Protein AF-A0A0A2MDR3-F1 (afdb_monomer_lite)

pLDDT: mean 93.0, std 8.85, range [56.12, 98.69]

Structure (mmCIF, N/CA/C/O backbone):
data_AF-A0A0A2MDR3-F1
#
_entry.id   AF-A0A0A2MDR3-F1
#
loop_
_atom_site.group_PDB
_atom_site.id
_atom_site.type_symbol
_atom_site.label_atom_id
_atom_site.label_alt_id
_atom_site.label_comp_id
_atom_site.label_asym_id
_atom_site.label_entity_id
_atom_site.label_seq_id
_atom_site.pdbx_PDB_ins_code
_atom_site.Cartn_x
_atom_site.Cartn_y
_atom_site.Cartn_z
_atom_site.occupancy
_atom_site.B_iso_or_equiv
_atom_site.auth_seq_id
_atom_site.auth_comp_id
_atom_site.auth_asym_id
_atom_site.auth_atom_id
_atom_site.pdbx_PDB_model_num
ATOM 1 N N . MET A 1 1 ? 8.925 -7.763 -22.295 1.00 60.31 1 MET A N 1
ATOM 2 C CA . MET A 1 1 ? 8.726 -7.626 -20.849 1.00 60.31 1 MET A CA 1
ATOM 3 C C . MET A 1 1 ? 8.387 -6.180 -20.633 1.00 60.31 1 MET A C 1
ATOM 5 O O . MET A 1 1 ? 9.190 -5.332 -21.025 1.00 60.31 1 MET A O 1
ATOM 9 N N . ASP A 1 2 ? 7.159 -5.929 -20.201 1.00 87.94 2 ASP A N 1
ATOM 10 C CA . ASP A 1 2 ? 6.738 -4.584 -19.844 1.00 87.94 2 ASP A CA 1
ATOM 11 C C . ASP A 1 2 ? 7.592 -4.056 -18.671 1.00 87.94 2 ASP A C 1
ATOM 13 O O . ASP A 1 2 ? 8.297 -4.825 -18.006 1.00 87.94 2 ASP A O 1
ATOM 17 N N . MET A 1 3 ? 7.627 -2.737 -18.465 1.00 89.31 3 MET A N 1
ATOM 18 C CA . MET A 1 3 ? 8.385 -2.160 -17.351 1.00 89.31 3 MET A CA 1
ATOM 19 C C . MET A 1 3 ? 7.887 -2.685 -16.003 1.00 89.31 3 MET A C 1
ATOM 21 O O . MET A 1 3 ? 8.722 -2.873 -15.117 1.00 89.31 3 MET A O 1
ATOM 25 N N . PHE A 1 4 ? 6.581 -2.952 -15.881 1.00 91.94 4 PHE A N 1
ATOM 26 C CA . PHE A 1 4 ? 5.973 -3.506 -14.677 1.00 91.94 4 PHE A CA 1
ATOM 27 C C . PHE A 1 4 ? 6.409 -4.960 -14.452 1.00 91.94 4 PHE A C 1
ATOM 29 O O . PHE A 1 4 ? 7.028 -5.247 -13.430 1.00 91.94 4 PHE A O 1
ATOM 36 N N . ASP A 1 5 ? 6.262 -5.830 -15.463 1.00 94.06 5 ASP A N 1
ATOM 37 C CA . ASP A 1 5 ? 6.726 -7.232 -15.411 1.00 94.06 5 ASP A CA 1
ATOM 38 C C . ASP A 1 5 ? 8.198 -7.341 -14.978 1.00 94.06 5 ASP A C 1
ATOM 40 O O . ASP A 1 5 ? 8.613 -8.262 -14.277 1.00 94.06 5 ASP A O 1
ATOM 44 N N . LYS A 1 6 ? 9.035 -6.409 -15.452 1.00 95.50 6 LYS A N 1
ATOM 45 C CA . LYS A 1 6 ? 10.461 -6.404 -15.127 1.00 95.50 6 LYS A CA 1
ATOM 46 C C . LYS A 1 6 ? 10.711 -5.994 -13.674 1.00 95.50 6 LYS A C 1
ATOM 48 O O . LYS A 1 6 ? 11.650 -6.495 -13.062 1.00 95.50 6 LYS A O 1
ATOM 53 N N . ALA A 1 7 ? 9.917 -5.067 -13.144 1.00 95.94 7 ALA A N 1
ATOM 54 C CA . ALA A 1 7 ? 9.995 -4.656 -11.747 1.00 95.94 7 ALA A CA 1
ATOM 55 C C . ALA A 1 7 ? 9.620 -5.819 -10.813 1.00 95.94 7 ALA A C 1
ATOM 57 O O . ALA A 1 7 ? 10.323 -6.062 -9.829 1.00 95.94 7 ALA A O 1
ATOM 58 N N . GLU A 1 8 ? 8.573 -6.567 -11.166 1.00 95.69 8 GLU A N 1
ATOM 59 C CA . GLU A 1 8 ? 8.132 -7.771 -10.452 1.00 95.69 8 GLU A CA 1
ATOM 60 C C . GLU A 1 8 ? 9.164 -8.902 -10.537 1.00 95.69 8 GLU A C 1
ATOM 62 O O . GLU A 1 8 ? 9.510 -9.494 -9.522 1.00 95.69 8 GLU A O 1
ATOM 67 N N . ASP A 1 9 ? 9.771 -9.136 -11.705 1.00 97.38 9 ASP A N 1
ATOM 68 C CA . ASP A 1 9 ? 10.835 -10.141 -11.855 1.00 97.38 9 ASP A CA 1
ATOM 69 C C . ASP A 1 9 ? 12.050 -9.863 -10.945 1.00 97.38 9 ASP A C 1
ATOM 71 O O . ASP A 1 9 ? 12.675 -10.797 -10.436 1.00 97.38 9 ASP A O 1
ATOM 75 N N . PHE A 1 10 ? 12.389 -8.591 -10.697 1.00 97.88 10 PHE A N 1
ATOM 76 C CA . PHE A 1 10 ? 13.399 -8.239 -9.693 1.00 97.88 10 PHE A CA 1
ATOM 77 C C . PHE A 1 10 ? 12.913 -8.492 -8.263 1.00 97.88 10 PHE A C 1
ATOM 79 O O . PHE A 1 10 ? 13.690 -8.997 -7.450 1.00 97.88 10 PHE A O 1
ATOM 86 N N . PHE A 1 11 ? 11.649 -8.174 -7.967 1.00 97.69 11 PHE A N 1
ATOM 87 C CA . PHE A 1 11 ? 11.040 -8.414 -6.658 1.00 97.69 11 PHE A CA 1
ATOM 88 C C . PHE A 1 11 ? 11.077 -9.903 -6.296 1.00 97.69 11 PHE A C 1
ATOM 90 O O . PHE A 1 11 ? 11.600 -10.271 -5.246 1.00 97.69 11 PHE A O 1
ATOM 97 N N . ASP A 1 12 ? 10.636 -10.764 -7.212 1.00 97.19 12 ASP A N 1
ATOM 98 C CA . ASP A 1 12 ? 10.594 -12.219 -7.030 1.00 97.19 12 ASP A CA 1
ATOM 99 C C . ASP A 1 12 ? 11.986 -12.837 -6.829 1.00 97.19 12 ASP A C 1
ATOM 101 O O . ASP A 1 12 ? 12.142 -13.871 -6.176 1.00 97.19 12 ASP A O 1
ATOM 105 N N . LYS A 1 13 ? 13.027 -12.196 -7.373 1.00 97.56 13 LYS A N 1
ATOM 106 C CA . LYS A 1 13 ? 14.434 -12.591 -7.190 1.00 97.56 13 LYS A CA 1
ATOM 107 C C . LYS A 1 13 ? 15.062 -12.036 -5.911 1.00 97.56 13 LYS A C 1
ATOM 109 O O . LYS A 1 13 ? 16.211 -12.375 -5.621 1.00 97.56 13 LYS A O 1
ATOM 114 N N . GLY A 1 14 ? 14.346 -11.197 -5.164 1.00 97.12 14 GLY A N 1
ATOM 115 C CA . GLY A 1 14 ? 14.851 -10.500 -3.982 1.00 97.12 14 GLY A CA 1
ATOM 116 C C . GLY A 1 14 ? 15.810 -9.348 -4.297 1.00 97.12 14 GLY A C 1
ATOM 117 O O . GLY A 1 14 ? 16.506 -8.879 -3.400 1.00 97.12 14 GLY A O 1
ATOM 118 N N . ASP A 1 15 ? 15.874 -8.879 -5.548 1.00 97.94 15 ASP A N 1
ATOM 119 C CA . ASP A 1 15 ? 16.623 -7.671 -5.914 1.00 97.94 15 ASP A CA 1
ATOM 120 C C . ASP A 1 15 ? 15.743 -6.435 -5.688 1.00 97.94 15 ASP A C 1
ATOM 122 O O . ASP A 1 15 ? 15.255 -5.776 -6.613 1.00 97.94 15 ASP A O 1
ATOM 126 N N . PHE A 1 16 ? 15.494 -6.153 -4.410 1.00 97.94 16 PHE A N 1
ATOM 127 C CA . PHE A 1 16 ? 14.574 -5.108 -3.974 1.00 97.94 16 PHE A CA 1
ATOM 128 C C . PHE A 1 16 ? 14.999 -3.715 -4.441 1.00 97.94 16 PHE A C 1
ATOM 130 O O . PHE A 1 16 ? 14.151 -2.924 -4.848 1.00 97.94 16 PHE A O 1
ATOM 137 N N . LEU A 1 17 ? 16.303 -3.422 -4.478 1.00 97.88 17 LEU A N 1
ATOM 138 C CA . LEU A 1 17 ? 16.802 -2.140 -4.974 1.00 97.88 17 LEU A CA 1
ATOM 139 C C . LEU A 1 17 ? 16.538 -1.973 -6.478 1.00 97.88 17 LEU A C 1
ATOM 141 O O . LEU A 1 17 ? 16.118 -0.896 -6.913 1.00 97.88 17 LEU A O 1
ATOM 145 N N . ALA A 1 18 ? 16.775 -3.008 -7.294 1.00 97.88 18 ALA A N 1
ATOM 146 C CA . ALA A 1 18 ? 16.464 -2.938 -8.720 1.00 97.88 18 ALA A CA 1
ATOM 147 C C . ALA A 1 18 ? 14.953 -2.831 -8.960 1.00 97.88 18 ALA A C 1
ATOM 149 O O . ALA A 1 18 ? 14.526 -1.999 -9.764 1.00 97.88 18 ALA A O 1
ATOM 150 N N . SER A 1 19 ? 14.158 -3.614 -8.226 1.00 98.31 19 SER A N 1
ATOM 151 C CA . SER A 1 19 ? 12.696 -3.565 -8.275 1.00 98.31 19 SER A CA 1
ATOM 152 C C . SER A 1 19 ? 12.169 -2.167 -7.933 1.00 98.31 19 SER A C 1
ATOM 154 O O . SER A 1 19 ? 11.440 -1.563 -8.723 1.00 98.31 19 SER A O 1
ATOM 156 N N . PHE A 1 20 ? 12.643 -1.579 -6.831 1.00 98.12 20 PHE A N 1
ATOM 157 C CA . PHE A 1 20 ? 12.248 -0.245 -6.383 1.00 98.12 20 PHE A CA 1
ATOM 158 C C . PHE A 1 20 ? 12.567 0.831 -7.422 1.00 98.12 20 PHE A C 1
ATOM 160 O O . PHE A 1 20 ? 11.723 1.666 -7.740 1.00 98.12 20 PHE A O 1
ATOM 167 N N . ASN A 1 21 ? 13.773 0.807 -7.997 1.00 97.81 21 ASN A N 1
ATOM 168 C CA . ASN A 1 21 ? 14.170 1.767 -9.030 1.00 97.81 21 ASN A CA 1
ATOM 169 C C . ASN A 1 21 ? 13.330 1.629 -10.309 1.00 97.81 21 ASN A C 1
ATOM 171 O O . ASN A 1 21 ? 13.051 2.624 -10.986 1.00 97.81 21 ASN A O 1
ATOM 175 N N . HIS A 1 22 ? 12.911 0.407 -10.635 1.00 97.88 22 HIS A N 1
ATOM 176 C CA . HIS A 1 22 ? 12.017 0.151 -11.753 1.00 97.88 22 HIS A CA 1
ATOM 177 C C . HIS A 1 22 ? 10.606 0.697 -11.495 1.00 97.88 22 HIS A C 1
ATOM 179 O O . HIS A 1 22 ? 10.119 1.464 -12.327 1.00 97.88 22 HIS A O 1
ATOM 185 N N . PHE A 1 23 ? 9.996 0.417 -10.339 1.00 98.31 23 PHE A N 1
ATOM 186 C CA . PHE A 1 23 ? 8.703 1.011 -9.973 1.00 98.31 23 PHE A CA 1
ATOM 187 C C . PHE A 1 23 ? 8.772 2.536 -9.878 1.00 98.31 23 PHE A C 1
ATOM 189 O O . PHE A 1 23 ? 7.916 3.227 -10.424 1.00 98.31 23 PHE A O 1
ATOM 196 N N . LYS A 1 24 ? 9.848 3.094 -9.314 1.00 97.81 24 LYS A N 1
ATOM 197 C CA . LYS A 1 24 ? 10.076 4.543 -9.308 1.00 97.81 24 LYS A CA 1
ATOM 198 C C . LYS A 1 24 ? 10.065 5.126 -10.724 1.00 97.81 24 LYS A C 1
ATOM 200 O O . LYS A 1 24 ? 9.398 6.128 -10.970 1.00 97.81 24 LYS A O 1
ATOM 205 N N . SER A 1 25 ? 10.728 4.462 -11.671 1.00 97.62 25 SER A N 1
ATOM 206 C CA . SER A 1 25 ? 10.737 4.890 -13.076 1.00 97.62 25 SER A CA 1
ATOM 207 C C . SER A 1 25 ? 9.343 4.863 -13.719 1.00 97.62 25 SER A C 1
ATOM 209 O O . SER A 1 25 ? 9.079 5.664 -14.612 1.00 97.62 25 SER A O 1
ATOM 211 N N . ILE A 1 26 ? 8.452 3.964 -13.283 1.00 97.38 26 ILE A N 1
ATOM 212 C CA . ILE A 1 26 ? 7.042 3.940 -13.709 1.00 97.38 26 ILE A CA 1
ATOM 213 C C . ILE A 1 26 ? 6.318 5.173 -13.152 1.00 97.38 26 ILE A C 1
ATOM 215 O O . ILE A 1 26 ? 5.688 5.910 -13.910 1.00 97.38 26 ILE A O 1
ATOM 219 N N . THR A 1 27 ? 6.491 5.466 -11.857 1.00 97.94 27 THR A N 1
ATOM 220 C CA . THR A 1 27 ? 5.830 6.607 -11.195 1.00 97.94 27 THR A CA 1
ATOM 221 C C . THR A 1 27 ? 6.213 7.970 -11.784 1.00 97.94 27 THR A C 1
ATOM 223 O O . THR A 1 27 ? 5.387 8.880 -11.822 1.00 97.9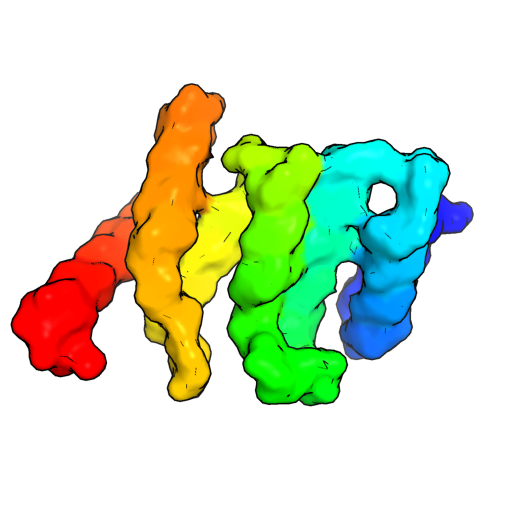4 27 THR A O 1
ATOM 226 N N . GLU A 1 28 ? 7.440 8.108 -12.293 1.00 97.19 28 GLU A N 1
ATOM 227 C CA . GLU A 1 28 ? 7.978 9.354 -12.862 1.00 97.19 28 GLU A CA 1
ATOM 228 C C . GLU A 1 28 ? 7.710 9.513 -14.371 1.00 97.19 28 GLU A C 1
ATOM 230 O O . GLU A 1 28 ? 8.048 10.542 -14.955 1.00 97.19 28 GLU A O 1
ATOM 235 N N . ASN A 1 29 ? 7.123 8.509 -15.029 1.00 95.31 29 ASN A N 1
ATOM 236 C CA . ASN A 1 29 ? 6.957 8.491 -16.479 1.00 95.31 29 ASN A CA 1
ATOM 237 C C . ASN A 1 29 ? 5.515 8.826 -16.893 1.00 95.31 29 ASN A C 1
ATOM 239 O O . ASN A 1 29 ? 4.562 8.132 -16.549 1.00 95.31 29 ASN A O 1
ATOM 243 N N . ASP A 1 30 ? 5.354 9.879 -17.695 1.00 95.56 30 ASP A N 1
ATOM 244 C CA . ASP A 1 30 ? 4.054 10.390 -18.160 1.00 95.56 30 ASP A CA 1
ATOM 245 C C . ASP A 1 30 ? 3.281 9.437 -19.084 1.00 95.56 30 ASP A C 1
ATOM 247 O O . ASP A 1 30 ? 2.121 9.694 -19.397 1.00 95.56 30 ASP A O 1
ATOM 251 N N . LYS A 1 31 ? 3.906 8.346 -19.541 1.00 95.75 31 LYS A N 1
ATOM 252 C CA . LYS A 1 31 ? 3.238 7.329 -20.362 1.00 95.75 31 LYS A CA 1
ATOM 253 C C . LYS A 1 31 ? 2.316 6.410 -19.567 1.00 95.75 31 LYS A C 1
ATOM 255 O O . LYS A 1 31 ? 1.445 5.816 -20.191 1.00 95.75 31 LYS A O 1
ATOM 260 N N . PHE A 1 32 ? 2.535 6.285 -18.261 1.00 95.69 32 PHE A N 1
ATOM 261 C CA . PHE A 1 32 ? 1.700 5.465 -17.389 1.00 95.69 32 PHE A CA 1
ATOM 262 C C . PHE A 1 32 ? 0.572 6.303 -16.802 1.00 95.69 32 PHE A C 1
ATOM 264 O O . PHE A 1 32 ? 0.775 7.474 -16.438 1.00 95.69 32 PHE A O 1
ATOM 271 N N . ASP A 1 33 ? -0.606 5.700 -16.723 1.00 96.75 33 ASP A N 1
ATOM 272 C CA . ASP A 1 33 ? -1.773 6.337 -16.132 1.00 96.75 33 ASP A CA 1
ATOM 273 C C . ASP A 1 33 ? -1.716 6.338 -14.594 1.00 96.75 33 ASP A C 1
ATOM 275 O O . ASP A 1 33 ? -0.764 5.864 -13.970 1.00 96.75 33 ASP A O 1
ATOM 279 N N . ASN A 1 34 ? -2.711 6.960 -13.961 1.00 97.94 34 ASN A N 1
ATOM 280 C CA . ASN A 1 34 ? -2.739 7.072 -12.505 1.00 97.94 34 ASN A CA 1
ATOM 281 C C . ASN A 1 34 ? -2.911 5.720 -11.804 1.00 97.94 34 ASN A C 1
ATOM 283 O O . ASN A 1 34 ? -2.389 5.580 -10.703 1.00 97.94 34 ASN A O 1
ATOM 287 N N . LEU A 1 35 ? -3.602 4.751 -12.415 1.00 97.31 35 LEU A N 1
ATOM 288 C CA . LEU A 1 35 ? -3.829 3.435 -11.814 1.00 97.31 35 LEU A CA 1
ATOM 289 C C . LEU A 1 35 ? -2.524 2.635 -11.817 1.00 97.31 35 LEU A C 1
ATOM 291 O O . LEU A 1 35 ? -2.082 2.170 -10.771 1.00 97.31 35 LEU A O 1
ATOM 295 N N . GLU A 1 36 ? -1.829 2.595 -12.955 1.00 97.12 36 GLU A N 1
ATOM 296 C CA . GLU A 1 36 ? -0.518 1.940 -13.075 1.00 97.12 36 GLU A CA 1
ATOM 297 C C . GLU A 1 36 ? 0.516 2.564 -12.126 1.00 97.12 36 GLU A C 1
ATOM 299 O O . GLU A 1 36 ? 1.327 1.876 -11.500 1.00 97.12 36 GLU A O 1
ATOM 304 N N . LYS A 1 37 ? 0.487 3.894 -11.983 1.00 98.38 37 LYS A N 1
ATOM 305 C CA . LYS A 1 37 ? 1.352 4.609 -11.038 1.00 98.38 37 LYS A CA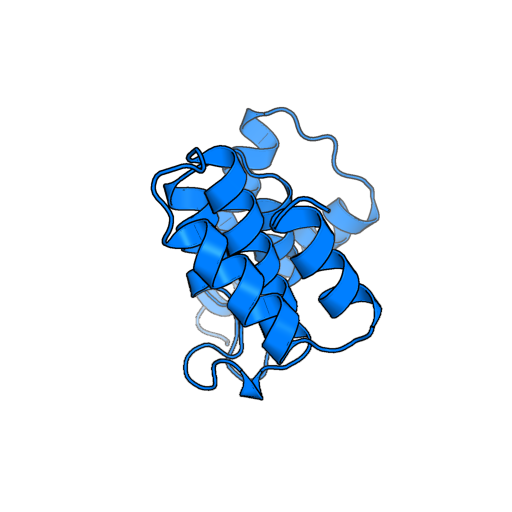 1
ATOM 306 C C . LYS A 1 37 ? 0.967 4.351 -9.585 1.00 98.38 37 LYS A C 1
ATOM 308 O O . LYS A 1 37 ? 1.864 4.283 -8.743 1.00 98.38 37 LYS A O 1
ATOM 313 N N . ALA A 1 38 ? -0.322 4.218 -9.279 1.00 98.50 38 ALA A N 1
ATOM 314 C CA . ALA A 1 38 ? -0.784 3.869 -7.943 1.00 98.50 38 ALA A CA 1
ATOM 315 C C . ALA A 1 38 ? -0.298 2.470 -7.549 1.00 98.50 38 ALA A C 1
ATOM 317 O O . ALA A 1 38 ? 0.282 2.314 -6.474 1.00 98.50 38 ALA A O 1
ATOM 318 N N . ASP A 1 39 ? -0.409 1.494 -8.451 1.00 98.25 39 ASP A N 1
ATOM 319 C CA . ASP A 1 39 ? 0.105 0.141 -8.233 1.00 98.25 39 ASP A CA 1
ATOM 320 C C . ASP A 1 39 ? 1.628 0.129 -8.062 1.00 98.25 39 ASP A C 1
ATOM 322 O O . ASP A 1 39 ? 2.151 -0.514 -7.149 1.00 98.25 39 ASP A O 1
ATOM 326 N N . ALA A 1 40 ? 2.355 0.912 -8.865 1.00 98.31 40 ALA A N 1
ATOM 327 C CA . ALA A 1 40 ? 3.797 1.061 -8.700 1.00 98.31 40 ALA A CA 1
ATOM 328 C C . ALA A 1 40 ? 4.165 1.667 -7.334 1.00 98.31 40 ALA A C 1
ATOM 330 O O . ALA A 1 40 ? 5.076 1.173 -6.669 1.00 98.31 40 ALA A O 1
ATOM 331 N N . PHE A 1 41 ? 3.448 2.697 -6.869 1.00 98.69 41 PHE A N 1
ATOM 332 C CA . PHE A 1 41 ? 3.654 3.243 -5.527 1.00 98.69 41 PHE A CA 1
ATOM 333 C C . PHE A 1 41 ? 3.305 2.236 -4.428 1.00 98.69 41 PHE A C 1
ATOM 335 O O . PHE A 1 41 ? 4.051 2.129 -3.455 1.00 98.69 41 PHE A O 1
ATOM 342 N N . ASN A 1 42 ? 2.229 1.463 -4.579 1.00 98.56 42 ASN A N 1
ATOM 343 C CA . ASN A 1 42 ? 1.899 0.391 -3.646 1.00 98.56 42 ASN A CA 1
ATOM 344 C C . ASN A 1 42 ? 3.062 -0.612 -3.536 1.00 98.56 42 ASN A C 1
ATOM 346 O O . ASN A 1 42 ? 3.541 -0.885 -2.436 1.00 98.56 42 ASN A O 1
ATOM 350 N N . MET A 1 43 ? 3.597 -1.072 -4.670 1.00 98.38 43 MET A N 1
ATOM 351 C CA . MET A 1 43 ? 4.736 -1.993 -4.690 1.00 98.38 43 MET A CA 1
ATOM 352 C C . MET A 1 43 ? 6.010 -1.386 -4.100 1.00 98.38 43 MET A C 1
ATOM 354 O O . MET A 1 43 ? 6.731 -2.072 -3.378 1.00 98.38 43 MET A O 1
ATOM 358 N N . MET A 1 44 ? 6.277 -0.096 -4.322 1.00 98.25 44 MET A N 1
ATOM 359 C CA . MET A 1 44 ? 7.379 0.598 -3.645 1.00 98.25 44 MET A CA 1
ATOM 360 C C . MET A 1 44 ? 7.221 0.551 -2.122 1.00 98.25 44 MET A C 1
ATOM 362 O O . MET A 1 44 ? 8.194 0.265 -1.431 1.00 98.25 44 MET A O 1
ATOM 366 N N . GLY A 1 45 ? 6.012 0.776 -1.598 1.00 96.12 45 GLY A N 1
ATOM 367 C CA . GLY A 1 45 ? 5.728 0.656 -0.166 1.00 96.12 45 GLY A CA 1
ATOM 368 C C . GLY A 1 45 ? 5.970 -0.757 0.366 1.00 96.12 45 GLY A C 1
ATOM 369 O O . GLY A 1 45 ? 6.616 -0.917 1.399 1.00 96.12 45 GLY A O 1
ATOM 370 N N . VAL A 1 46 ? 5.538 -1.782 -0.374 1.00 96.12 46 VAL A N 1
ATOM 371 C CA . VAL A 1 46 ? 5.807 -3.191 -0.038 1.00 96.12 46 VAL A CA 1
ATOM 372 C C . VAL A 1 46 ? 7.308 -3.478 -0.012 1.00 96.12 46 VAL A C 1
ATOM 374 O O . VAL A 1 46 ? 7.797 -4.082 0.936 1.00 96.12 46 VAL A O 1
ATOM 377 N N . ILE A 1 47 ? 8.065 -3.013 -1.007 1.00 97.31 47 ILE A N 1
ATOM 378 C CA . ILE A 1 47 ? 9.518 -3.218 -1.069 1.00 97.31 47 ILE A CA 1
ATOM 379 C C . ILE A 1 47 ? 10.220 -2.655 0.165 1.00 97.31 47 ILE A C 1
ATOM 381 O O . ILE A 1 47 ? 11.084 -3.324 0.725 1.00 97.31 47 ILE A O 1
ATOM 385 N N . ILE A 1 48 ? 9.827 -1.465 0.617 1.00 94.62 48 ILE A N 1
ATOM 386 C CA . ILE A 1 48 ? 10.380 -0.867 1.833 1.00 94.62 48 ILE A CA 1
ATOM 387 C C . ILE A 1 48 ? 10.140 -1.744 3.069 1.00 94.62 48 ILE A C 1
ATOM 389 O O . ILE A 1 48 ? 11.021 -1.840 3.918 1.00 94.62 48 ILE A O 1
ATOM 393 N N . LEU A 1 49 ? 8.992 -2.422 3.167 1.00 91.88 49 LEU A N 1
ATOM 394 C CA . LEU A 1 49 ? 8.730 -3.353 4.272 1.00 91.88 49 LEU A CA 1
ATOM 395 C C . LEU A 1 49 ? 9.691 -4.556 4.260 1.00 91.88 49 LEU A C 1
ATOM 397 O O . LEU A 1 49 ? 10.036 -5.067 5.325 1.00 91.88 49 LEU A O 1
ATOM 401 N N . PHE A 1 50 ? 10.127 -5.004 3.077 1.00 93.38 50 PHE A N 1
ATOM 402 C CA . PHE A 1 50 ? 11.095 -6.096 2.927 1.00 93.38 50 PHE A CA 1
ATOM 403 C C . PHE A 1 50 ? 12.548 -5.641 3.105 1.00 93.38 50 PHE A C 1
ATOM 405 O O . PHE A 1 50 ? 13.343 -6.368 3.702 1.00 93.38 50 PHE A O 1
ATOM 412 N N . ASP A 1 51 ? 12.895 -4.453 2.608 1.00 94.38 51 ASP A N 1
ATOM 413 C CA . ASP A 1 51 ? 14.232 -3.869 2.716 1.00 94.38 51 ASP A CA 1
ATOM 414 C C . ASP A 1 51 ? 14.170 -2.370 3.075 1.00 94.38 51 ASP A C 1
ATOM 416 O O . ASP A 1 51 ? 14.245 -1.496 2.200 1.00 94.38 51 ASP A O 1
ATOM 420 N N . PRO A 1 52 ? 14.086 -2.047 4.382 1.00 91.06 52 PRO A N 1
ATOM 421 C CA . PRO A 1 52 ? 14.023 -0.665 4.855 1.00 91.06 52 PRO A CA 1
ATOM 422 C C . PRO A 1 52 ? 15.267 0.171 4.527 1.00 91.06 52 PRO A C 1
ATOM 424 O O . PRO A 1 52 ? 15.216 1.397 4.592 1.00 91.06 52 PRO A O 1
ATOM 427 N N . MET A 1 53 ? 16.395 -0.454 4.156 1.00 93.06 53 MET A N 1
ATOM 428 C CA . MET A 1 53 ? 17.625 0.273 3.813 1.00 93.06 53 MET A CA 1
ATOM 429 C C . MET A 1 53 ? 17.504 1.045 2.493 1.00 93.06 53 MET A C 1
ATOM 431 O O . MET A 1 53 ? 18.327 1.922 2.221 1.00 93.06 53 MET A O 1
ATOM 435 N N . ILE A 1 54 ? 16.487 0.743 1.679 1.00 94.75 54 ILE A N 1
ATOM 436 C CA . ILE A 1 54 ? 16.200 1.449 0.426 1.00 94.75 54 ILE A CA 1
ATOM 437 C C . ILE A 1 54 ? 15.694 2.878 0.685 1.00 94.75 54 ILE A C 1
ATOM 439 O O . ILE A 1 54 ? 16.070 3.795 -0.048 1.00 94.75 54 ILE A O 1
ATOM 443 N N . ASP A 1 55 ? 14.886 3.087 1.729 1.00 89.06 55 ASP A N 1
ATOM 444 C CA . ASP A 1 55 ? 14.417 4.406 2.172 1.00 89.06 55 ASP A CA 1
ATOM 445 C C . ASP A 1 55 ? 14.418 4.468 3.706 1.00 89.06 55 ASP A C 1
ATOM 447 O O . ASP A 1 55 ? 13.403 4.263 4.366 1.00 89.06 55 ASP A O 1
ATOM 451 N N . ILE A 1 56 ? 15.588 4.773 4.272 1.00 84.12 56 ILE A N 1
ATOM 452 C CA . ILE A 1 56 ? 15.794 4.849 5.727 1.00 84.12 56 ILE A CA 1
ATOM 453 C C . ILE A 1 56 ? 14.960 5.944 6.412 1.00 84.12 56 ILE A C 1
ATOM 455 O O . ILE A 1 56 ? 14.829 5.942 7.633 1.00 84.12 56 ILE A O 1
ATOM 459 N N . GLU A 1 57 ? 14.445 6.920 5.656 1.00 83.06 57 GLU A N 1
ATOM 460 C CA . GLU A 1 57 ? 13.623 8.002 6.208 1.00 83.06 57 GLU A CA 1
ATOM 461 C C . GLU A 1 57 ? 12.161 7.576 6.374 1.00 83.06 57 GLU A C 1
ATOM 463 O O . GLU A 1 57 ? 11.447 8.131 7.210 1.00 83.06 57 GLU A O 1
ATOM 468 N N . ASP A 1 58 ? 11.719 6.584 5.602 1.00 80.12 58 ASP A N 1
ATOM 469 C CA . ASP A 1 58 ? 10.406 5.969 5.724 1.00 80.12 58 ASP A CA 1
ATOM 470 C C . ASP A 1 58 ? 10.526 4.450 5.666 1.00 80.12 58 ASP A C 1
ATOM 472 O O . ASP A 1 58 ? 10.074 3.826 4.719 1.00 80.12 58 ASP A O 1
ATOM 476 N N . GLU A 1 59 ? 11.057 3.846 6.728 1.00 82.94 59 GLU A N 1
ATOM 477 C CA . GLU A 1 59 ? 11.177 2.386 6.893 1.00 82.94 59 GLU A CA 1
ATOM 478 C C . GLU A 1 59 ? 9.823 1.647 6.924 1.00 82.94 59 GLU A C 1
ATOM 480 O O . GLU A 1 59 ? 9.757 0.430 7.088 1.00 82.94 59 GLU A O 1
ATOM 485 N N . THR A 1 60 ? 8.719 2.386 6.847 1.00 86.31 60 THR A N 1
ATOM 486 C CA . THR A 1 60 ? 7.363 1.863 6.962 1.00 86.31 60 THR A CA 1
ATOM 487 C C . THR A 1 60 ? 6.701 1.718 5.588 1.00 86.31 60 THR A C 1
ATOM 489 O O . THR A 1 60 ? 5.769 0.936 5.421 1.00 86.31 60 THR A O 1
ATOM 492 N N . GLY A 1 61 ? 7.168 2.455 4.581 1.00 91.31 61 GLY A N 1
ATOM 493 C CA . GLY A 1 61 ? 6.543 2.505 3.259 1.00 91.31 61 GLY A CA 1
ATOM 494 C C . GLY A 1 61 ? 5.241 3.318 3.226 1.00 91.31 61 GLY A C 1
ATO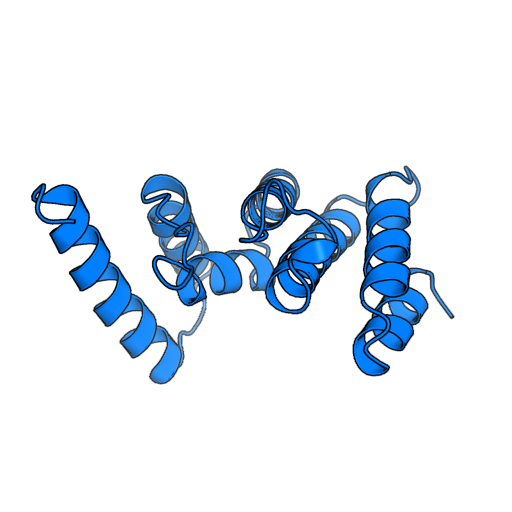M 495 O O . GLY A 1 61 ? 4.591 3.409 2.182 1.00 91.31 61 GLY A O 1
ATOM 496 N N . LEU A 1 62 ? 4.855 3.947 4.344 1.00 92.44 62 LEU A N 1
ATOM 497 C CA . LEU A 1 62 ? 3.597 4.681 4.500 1.00 92.44 62 LEU A CA 1
ATOM 498 C C . LEU A 1 62 ? 3.458 5.838 3.512 1.00 92.44 62 LEU A C 1
ATOM 500 O O . LEU A 1 62 ? 2.366 6.108 3.012 1.00 92.44 62 LEU A O 1
ATOM 504 N N . LYS A 1 63 ? 4.561 6.530 3.218 1.00 94.00 63 LYS A N 1
ATOM 505 C CA . LYS A 1 63 ? 4.629 7.596 2.212 1.00 94.00 63 LYS A CA 1
ATOM 506 C C . LYS A 1 63 ? 4.225 7.082 0.839 1.00 94.00 63 LYS A C 1
ATOM 508 O O . LYS A 1 63 ? 3.558 7.802 0.102 1.00 94.00 63 LYS A O 1
ATOM 513 N N . TYR A 1 64 ? 4.631 5.866 0.487 1.00 97.00 64 TYR A N 1
ATOM 514 C CA . TYR A 1 64 ? 4.334 5.280 -0.815 1.00 97.00 64 TYR A CA 1
ATOM 515 C C . TYR A 1 64 ? 2.884 4.805 -0.889 1.00 97.00 64 TYR A C 1
ATOM 517 O O . TYR A 1 64 ? 2.201 5.145 -1.850 1.00 97.00 64 TYR A O 1
ATOM 525 N N . PHE A 1 65 ? 2.359 4.167 0.163 1.00 97.19 65 PHE A N 1
ATOM 526 C CA . PHE A 1 65 ? 0.932 3.830 0.217 1.00 97.19 65 PHE A CA 1
ATOM 527 C C . PHE A 1 65 ? 0.038 5.071 0.123 1.00 97.19 65 PHE A C 1
ATOM 529 O O . PHE A 1 65 ? -0.944 5.058 -0.610 1.00 97.19 65 PHE A O 1
ATOM 536 N N . ARG A 1 66 ? 0.394 6.186 0.777 1.00 97.12 66 ARG A N 1
ATOM 537 C CA . ARG A 1 66 ? -0.347 7.449 0.597 1.00 97.12 66 ARG A CA 1
ATOM 538 C C . ARG A 1 66 ? -0.334 7.942 -0.834 1.00 97.12 66 ARG A C 1
ATOM 540 O O . ARG A 1 66 ? -1.384 8.306 -1.336 1.00 97.12 66 ARG A O 1
ATOM 547 N N . LYS A 1 67 ? 0.828 7.944 -1.487 1.00 98.12 67 LYS A N 1
ATOM 548 C CA . LYS A 1 67 ? 0.928 8.367 -2.887 1.00 98.12 67 LYS A CA 1
ATOM 549 C C . LYS A 1 67 ? 0.099 7.485 -3.815 1.00 98.12 67 LYS A C 1
ATOM 551 O O . LYS A 1 67 ? -0.491 8.007 -4.752 1.00 98.12 67 LYS A O 1
ATOM 556 N N . ALA A 1 68 ? 0.027 6.181 -3.545 1.00 98.62 68 ALA A N 1
ATOM 557 C CA . ALA A 1 68 ? -0.882 5.294 -4.262 1.00 98.62 68 ALA A CA 1
ATOM 558 C C . ALA A 1 68 ? -2.339 5.752 -4.087 1.00 98.62 68 ALA A C 1
ATOM 560 O O . ALA A 1 68 ? -3.025 5.991 -5.073 1.00 98.62 68 ALA A O 1
ATOM 561 N N . LEU A 1 69 ? -2.758 5.994 -2.842 1.00 98.50 69 LEU A N 1
ATOM 562 C CA . LEU A 1 69 ? -4.120 6.422 -2.495 1.00 98.50 69 LEU A CA 1
ATOM 563 C C . LEU A 1 69 ? -4.471 7.858 -2.927 1.00 98.50 69 LEU A C 1
ATOM 565 O O . LEU A 1 69 ? -5.645 8.198 -3.036 1.00 98.50 69 LEU A O 1
ATOM 569 N N . GLU A 1 70 ? -3.477 8.714 -3.170 1.00 98.38 70 GLU A N 1
ATOM 570 C CA . GLU A 1 70 ? -3.657 10.045 -3.768 1.00 98.38 70 GLU A CA 1
ATOM 571 C C . GLU A 1 70 ? -3.976 9.967 -5.269 1.00 98.38 70 GLU A C 1
ATOM 573 O O . GLU A 1 70 ? -4.642 10.858 -5.800 1.00 98.38 70 GLU A O 1
ATOM 578 N N . LEU A 1 71 ? -3.485 8.929 -5.955 1.00 98.25 71 LEU A N 1
ATOM 579 C CA . LEU A 1 71 ? -3.721 8.697 -7.381 1.00 98.25 71 LEU A CA 1
ATOM 580 C C . LEU A 1 71 ? -4.957 7.832 -7.640 1.00 98.25 71 LEU A C 1
ATOM 582 O O . LEU A 1 71 ? -5.678 8.086 -8.606 1.00 98.25 71 LEU A O 1
ATOM 586 N N . ASP A 1 72 ? -5.178 6.839 -6.783 1.00 98.50 72 ASP A N 1
ATOM 587 C CA . ASP A 1 72 ? -6.296 5.903 -6.815 1.00 98.50 72 ASP A CA 1
ATOM 588 C C . ASP A 1 72 ? -6.748 5.595 -5.382 1.00 98.50 72 ASP A C 1
ATOM 590 O O . ASP A 1 72 ? -6.146 4.790 -4.668 1.00 98.50 72 ASP A O 1
ATOM 594 N N . ASP A 1 73 ? -7.826 6.250 -4.954 1.00 98.19 73 ASP A N 1
ATOM 595 C CA . ASP A 1 73 ? -8.359 6.132 -3.598 1.00 98.19 73 ASP A CA 1
ATOM 596 C C . ASP A 1 73 ? -9.066 4.791 -3.331 1.00 98.19 73 ASP A C 1
ATOM 598 O O . ASP A 1 73 ? -9.453 4.521 -2.187 1.00 98.19 73 ASP A O 1
ATOM 602 N N . GLU A 1 74 ? -9.205 3.954 -4.365 1.00 97.88 74 GLU A N 1
ATOM 603 C CA . GLU A 1 74 ? -9.782 2.611 -4.331 1.00 97.88 74 GLU A CA 1
ATOM 604 C C . GLU A 1 74 ? -8.719 1.513 -4.556 1.00 97.88 74 GLU A C 1
ATOM 606 O O . GLU A 1 74 ? -9.073 0.336 -4.657 1.00 97.88 74 GLU A O 1
ATOM 611 N N . ASN A 1 75 ? -7.419 1.858 -4.541 1.00 98.50 75 ASN A N 1
ATOM 612 C CA . ASN A 1 75 ? -6.322 0.894 -4.665 1.00 98.50 75 ASN A CA 1
ATOM 613 C C . ASN A 1 75 ? -6.309 -0.100 -3.488 1.00 98.50 75 ASN A C 1
ATOM 615 O O . ASN A 1 75 ? -5.746 0.158 -2.419 1.00 98.50 75 ASN A O 1
ATOM 619 N N . VAL A 1 76 ? -6.936 -1.261 -3.686 1.00 98.25 76 VAL A N 1
ATOM 620 C CA . VAL A 1 76 ? -7.160 -2.276 -2.643 1.00 98.25 76 VAL A CA 1
ATOM 621 C C . VAL A 1 76 ? -5.855 -2.742 -2.002 1.00 98.25 76 VAL A C 1
ATOM 623 O O . VAL A 1 76 ? -5.803 -2.894 -0.782 1.00 98.25 76 VAL A O 1
ATOM 626 N N . GLY A 1 77 ? -4.793 -2.916 -2.795 1.00 98.06 77 GLY A N 1
ATOM 627 C CA . GLY A 1 77 ? -3.483 -3.323 -2.287 1.00 98.06 77 GLY A CA 1
ATOM 628 C C . GLY A 1 77 ? -2.929 -2.318 -1.279 1.00 98.06 77 GLY A C 1
ATOM 629 O O . GLY A 1 77 ? -2.573 -2.695 -0.162 1.00 98.06 77 GLY A O 1
ATOM 630 N N . ALA A 1 78 ? -2.934 -1.028 -1.626 1.00 98.12 78 ALA A N 1
ATOM 631 C CA . ALA A 1 78 ? -2.474 0.025 -0.726 1.00 98.12 78 ALA A CA 1
ATOM 632 C C . ALA A 1 78 ? -3.361 0.151 0.524 1.00 98.12 78 ALA A C 1
ATOM 634 O O . ALA A 1 78 ? -2.844 0.311 1.632 1.00 98.12 78 ALA A O 1
ATOM 635 N N . LEU A 1 79 ? -4.686 0.037 0.372 1.00 98.44 79 LEU A N 1
ATOM 636 C CA . LEU A 1 79 ? -5.637 0.079 1.489 1.00 98.44 79 LEU A CA 1
ATOM 637 C C . LEU A 1 79 ? -5.380 -1.052 2.500 1.00 98.44 79 LEU A C 1
ATOM 639 O O . LEU A 1 79 ? -5.313 -0.798 3.705 1.00 98.44 79 LEU A O 1
ATOM 643 N N . LEU A 1 80 ? -5.201 -2.289 2.027 1.00 97.31 80 LEU A N 1
ATOM 644 C CA . LEU A 1 80 ? -4.902 -3.438 2.887 1.00 97.31 80 LEU A CA 1
ATOM 645 C C . LEU A 1 80 ? -3.526 -3.307 3.540 1.00 97.31 80 LEU A C 1
ATOM 647 O O . LEU A 1 80 ? -3.414 -3.484 4.752 1.00 97.31 80 LEU A O 1
ATOM 651 N N . ASN A 1 81 ? -2.505 -2.891 2.787 1.00 95.88 81 ASN A N 1
ATOM 652 C CA . ASN A 1 81 ? -1.160 -2.686 3.324 1.00 95.88 81 ASN A CA 1
ATOM 653 C C . ASN A 1 81 ? -1.129 -1.654 4.463 1.00 95.88 81 ASN A C 1
ATOM 655 O O . ASN A 1 81 ? -0.433 -1.863 5.461 1.00 95.88 81 ASN A O 1
ATOM 659 N N . VAL A 1 82 ? -1.909 -0.570 4.363 1.00 95.69 82 VAL A N 1
ATOM 660 C CA . VAL A 1 82 ? -2.077 0.404 5.458 1.00 95.69 82 VAL A CA 1
ATOM 661 C C . VAL A 1 82 ? -2.669 -0.259 6.707 1.00 95.69 82 VAL A C 1
ATOM 663 O O . VAL A 1 82 ? -2.193 -0.016 7.817 1.00 95.69 82 VAL A O 1
ATOM 666 N N . ILE A 1 83 ? -3.695 -1.098 6.545 1.00 95.38 83 ILE A N 1
ATOM 667 C CA . ILE A 1 83 ? -4.380 -1.774 7.656 1.00 95.38 83 ILE A CA 1
ATOM 668 C C . ILE A 1 83 ? -3.463 -2.799 8.327 1.00 95.38 83 ILE A C 1
ATOM 670 O O . ILE A 1 83 ? -3.321 -2.793 9.552 1.00 95.38 83 ILE A O 1
ATOM 674 N N . GLU A 1 84 ? -2.834 -3.673 7.544 1.00 92.88 84 GLU A N 1
ATOM 675 C CA . GLU A 1 84 ? -1.988 -4.754 8.054 1.00 92.88 84 GLU A CA 1
ATOM 676 C C . GLU A 1 84 ? -0.809 -4.206 8.858 1.00 92.88 84 GLU A C 1
ATOM 678 O O . GLU A 1 84 ? -0.538 -4.654 9.981 1.00 92.88 84 GLU A O 1
ATOM 683 N N . ASN A 1 85 ? -0.159 -3.171 8.325 1.00 90.81 85 ASN A N 1
ATOM 684 C CA . ASN A 1 85 ? 1.066 -2.636 8.899 1.00 90.81 85 ASN A CA 1
ATOM 685 C C . ASN A 1 85 ? 0.838 -1.637 10.036 1.00 90.81 85 ASN A C 1
ATOM 687 O O . ASN A 1 85 ? 1.789 -1.343 10.767 1.00 90.81 85 ASN A O 1
ATOM 691 N N . PHE A 1 86 ? -0.401 -1.178 10.258 1.00 91.69 86 PHE A N 1
ATOM 692 C CA . PHE A 1 86 ? -0.741 -0.267 11.352 1.00 91.69 86 PHE A CA 1
ATOM 693 C C . PHE A 1 86 ? -0.207 -0.785 12.700 1.00 91.69 86 PHE A C 1
ATOM 695 O O . PHE A 1 86 ? -0.547 -1.881 13.154 1.00 91.69 86 PHE A O 1
ATOM 702 N N . GLY A 1 87 ? 0.668 -0.008 13.339 1.00 86.19 87 GLY A N 1
ATOM 703 C CA . GLY A 1 87 ? 1.260 -0.331 14.640 1.00 86.19 87 GLY A CA 1
ATOM 704 C C . GLY A 1 87 ? 2.270 -1.489 14.701 1.00 86.19 87 GLY A C 1
ATOM 705 O O . GLY A 1 87 ? 2.530 -1.958 15.806 1.00 86.19 87 GLY A O 1
ATOM 706 N N . LEU A 1 88 ? 2.810 -1.994 13.577 1.00 76.56 88 LEU A N 1
ATOM 707 C CA . LEU A 1 88 ? 3.728 -3.155 13.585 1.00 76.56 88 LEU A CA 1
ATOM 708 C C . LEU A 1 88 ? 5.236 -2.839 13.654 1.00 76.56 88 LEU A C 1
ATOM 710 O O . LEU A 1 88 ? 5.996 -3.715 14.062 1.00 76.56 88 LEU A O 1
ATOM 714 N N . SER A 1 89 ? 5.706 -1.652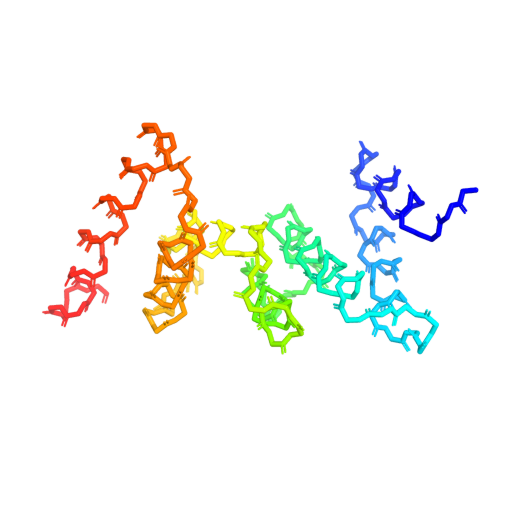 13.255 1.00 67.38 89 SER A N 1
ATOM 715 C CA . SER A 1 89 ? 7.151 -1.385 13.102 1.00 67.38 89 SER A CA 1
ATOM 716 C C . SER A 1 89 ? 7.780 -0.617 14.275 1.00 67.38 89 SER A C 1
ATOM 718 O O . SER A 1 89 ? 7.100 0.084 15.023 1.00 67.38 89 SER A O 1
ATOM 720 N N . VAL A 1 90 ? 9.114 -0.702 14.405 1.00 56.12 90 VAL A N 1
ATOM 721 C CA . VAL A 1 90 ? 9.925 0.005 15.426 1.00 56.12 90 VAL A CA 1
ATOM 722 C C . VAL A 1 90 ? 9.700 1.527 15.383 1.00 56.12 90 VAL A C 1
ATOM 724 O O . VAL A 1 90 ? 9.700 2.175 16.428 1.00 56.12 90 VAL A O 1
ATOM 727 N N . ASN A 1 91 ? 9.409 2.065 14.191 1.00 61.16 91 ASN A N 1
ATOM 728 C CA . ASN A 1 91 ? 9.073 3.470 13.933 1.00 61.16 91 ASN A CA 1
ATOM 729 C C . ASN A 1 91 ? 7.567 3.725 13.680 1.00 61.16 91 ASN A C 1
ATOM 731 O O . ASN A 1 91 ? 7.172 4.851 13.402 1.00 61.16 91 ASN A O 1
ATOM 735 N N . ASN A 1 92 ? 6.731 2.700 13.881 1.00 65.75 92 ASN A N 1
ATOM 736 C CA . ASN A 1 92 ? 5.273 2.704 13.991 1.00 65.75 92 ASN A CA 1
ATOM 737 C C . ASN A 1 92 ? 4.473 3.414 12.873 1.00 65.75 92 ASN A C 1
ATOM 739 O O . ASN A 1 92 ? 4.304 4.631 12.871 1.00 65.75 92 ASN A O 1
ATOM 743 N N . HIS A 1 93 ? 3.792 2.624 12.031 1.00 73.31 93 HIS A N 1
ATOM 744 C CA . HIS A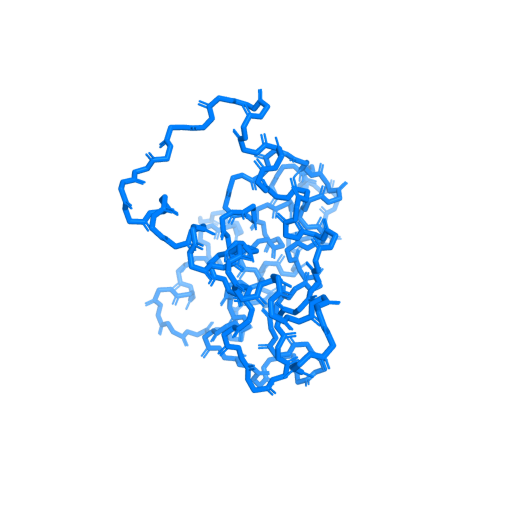 1 93 ? 2.630 3.052 11.230 1.00 73.31 93 HIS A CA 1
ATOM 745 C C . HIS A 1 93 ? 1.453 3.450 12.135 1.00 73.31 93 HIS A C 1
ATOM 747 O O . HIS A 1 93 ? 0.515 2.684 12.332 1.00 73.31 93 HIS A O 1
ATOM 753 N N . LYS A 1 94 ? 1.516 4.623 12.758 1.00 82.62 94 LYS A N 1
ATOM 754 C CA . LYS A 1 94 ? 0.512 5.110 13.720 1.00 82.62 94 LYS A CA 1
ATOM 755 C C . LYS A 1 94 ? -0.431 6.160 13.134 1.00 82.62 94 LYS A C 1
ATOM 757 O O . LYS A 1 94 ? -1.121 6.839 13.893 1.00 82.62 94 LYS A O 1
ATOM 762 N N . ASP A 1 95 ? -0.483 6.322 11.812 1.00 89.00 95 ASP A N 1
ATOM 763 C CA . ASP A 1 95 ? -1.424 7.276 11.226 1.00 89.00 95 ASP A CA 1
ATOM 764 C C . ASP A 1 95 ? -2.863 6.755 11.305 1.00 89.00 95 ASP A C 1
ATOM 766 O O . ASP A 1 95 ? -3.345 6.015 10.448 1.00 89.00 95 ASP A O 1
ATOM 770 N N . VAL A 1 96 ? -3.539 7.184 12.367 1.00 92.62 96 VAL A N 1
ATOM 771 C CA . VAL A 1 96 ? -4.942 6.893 12.660 1.00 92.62 96 VAL A CA 1
ATOM 772 C C . VAL A 1 96 ? -5.872 7.384 11.549 1.00 92.62 96 VAL A C 1
ATOM 774 O O . VAL A 1 96 ? -6.831 6.694 11.218 1.00 92.62 96 VAL A O 1
ATOM 777 N N . ILE A 1 97 ? -5.589 8.547 10.955 1.00 94.44 97 ILE A N 1
ATOM 778 C CA . ILE A 1 97 ? -6.433 9.134 9.907 1.00 94.44 97 ILE A CA 1
ATOM 779 C C . ILE A 1 97 ? -6.369 8.261 8.656 1.00 94.44 97 ILE A C 1
ATOM 781 O O . ILE A 1 97 ? -7.405 7.955 8.070 1.00 94.44 97 ILE A O 1
ATOM 785 N N . LEU A 1 98 ? -5.168 7.832 8.263 1.00 95.06 98 LEU A N 1
ATOM 786 C CA . LEU A 1 98 ? -4.995 6.970 7.099 1.00 95.06 98 LEU A CA 1
ATOM 787 C C . LEU A 1 98 ? -5.562 5.566 7.335 1.00 95.06 98 LEU A C 1
ATOM 789 O O . LEU A 1 98 ? -6.167 4.997 6.433 1.00 95.06 98 LEU A O 1
ATOM 793 N N . PHE A 1 99 ? -5.413 5.028 8.545 1.00 95.81 99 PHE A N 1
ATOM 794 C CA . PHE A 1 99 ? -6.015 3.752 8.924 1.00 95.81 99 PHE A CA 1
ATOM 795 C C . PHE A 1 99 ? -7.550 3.783 8.822 1.00 95.81 99 PHE A C 1
ATOM 797 O O . PHE A 1 99 ? -8.149 2.919 8.178 1.00 95.81 99 PHE A O 1
ATOM 804 N N . ASP A 1 100 ? -8.189 4.809 9.393 1.00 97.44 100 ASP A N 1
ATOM 805 C CA . ASP A 1 100 ? -9.645 4.980 9.324 1.00 97.44 100 ASP A CA 1
ATOM 806 C C . ASP A 1 100 ? -10.120 5.203 7.884 1.00 97.44 100 ASP A C 1
ATOM 808 O O . ASP A 1 100 ? -11.134 4.636 7.465 1.00 97.44 100 ASP A O 1
ATOM 812 N N . PHE A 1 101 ? -9.365 5.991 7.111 1.00 97.88 101 PHE A N 1
ATOM 813 C CA . PHE A 1 101 ? -9.602 6.181 5.684 1.00 97.88 101 PHE A CA 1
ATOM 814 C C . PHE A 1 101 ? -9.575 4.846 4.936 1.00 97.88 101 PHE A C 1
ATOM 816 O O . PHE A 1 101 ? -10.513 4.550 4.195 1.00 97.88 101 PHE A O 1
ATOM 823 N N . ALA A 1 102 ? -8.559 4.012 5.177 1.00 97.81 102 ALA A N 1
ATOM 824 C CA . ALA A 1 102 ? -8.394 2.756 4.463 1.00 97.81 102 ALA A CA 1
ATOM 825 C C . ALA A 1 102 ? -9.573 1.794 4.687 1.00 97.81 102 ALA A C 1
ATOM 827 O O . ALA A 1 102 ? -10.169 1.282 3.737 1.00 97.81 102 ALA A O 1
ATOM 828 N N . ILE A 1 103 ? -9.987 1.622 5.947 1.00 98.00 103 ILE A N 1
ATOM 829 C CA . ILE A 1 103 ? -11.163 0.812 6.298 1.00 98.00 103 ILE A CA 1
ATOM 830 C C . ILE A 1 103 ? -12.438 1.399 5.680 1.00 98.00 103 ILE A C 1
ATOM 832 O O . ILE A 1 103 ? -13.303 0.653 5.211 1.00 98.00 103 ILE A O 1
ATOM 836 N N . GLY A 1 104 ? -12.584 2.726 5.707 1.00 98.38 104 GLY A N 1
ATOM 837 C CA . GLY A 1 104 ? -13.734 3.426 5.142 1.00 98.38 104 GLY A CA 1
ATOM 838 C C . GLY A 1 104 ? -13.896 3.171 3.643 1.00 98.38 104 GLY A C 1
ATOM 839 O O . GLY A 1 104 ? -14.997 2.838 3.200 1.00 98.38 104 GLY A O 1
ATOM 840 N N . GLN A 1 105 ? -12.803 3.261 2.884 1.00 98.44 105 GLN A N 1
ATOM 841 C CA . GLN A 1 105 ? -12.809 3.055 1.435 1.00 98.44 105 GLN A CA 1
ATOM 842 C C . GLN A 1 105 ? -13.097 1.604 1.058 1.00 98.44 105 GLN A C 1
ATOM 844 O O . GLN A 1 105 ? -13.982 1.359 0.240 1.00 98.44 105 GLN A O 1
ATOM 849 N N . LEU A 1 106 ? -12.466 0.633 1.727 1.00 98.44 106 LEU A N 1
ATOM 850 C CA . LEU A 1 106 ? -12.761 -0.786 1.501 1.00 98.44 106 LEU A CA 1
ATOM 851 C C . LEU A 1 106 ? -14.243 -1.110 1.763 1.00 98.44 106 LEU A C 1
ATOM 853 O O . LEU A 1 106 ? -14.880 -1.819 0.985 1.00 98.44 106 LEU A O 1
ATOM 857 N N . LYS A 1 107 ? -14.846 -0.527 2.808 1.00 97.94 107 LYS A N 1
ATOM 858 C CA . LYS A 1 107 ? -16.292 -0.664 3.059 1.00 97.94 107 LYS A CA 1
ATOM 859 C C . LYS A 1 107 ? -17.143 0.002 1.975 1.00 97.94 107 LYS A C 1
ATOM 861 O O . LYS A 1 107 ? -18.158 -0.567 1.583 1.00 97.94 107 LYS A O 1
ATOM 866 N N . LYS A 1 108 ? -16.754 1.187 1.492 1.00 98.12 108 LYS A N 1
ATOM 867 C CA . LYS A 1 108 ? -17.467 1.933 0.437 1.00 98.12 108 LYS A CA 1
ATOM 868 C C . LYS A 1 108 ? -17.542 1.134 -0.868 1.00 98.12 108 LYS A C 1
ATOM 870 O O . LYS A 1 108 ? -18.599 1.123 -1.497 1.00 98.12 108 LYS A O 1
ATOM 875 N N . ILE A 1 109 ? -16.467 0.436 -1.238 1.00 97.44 109 ILE A N 1
ATOM 876 C CA . ILE A 1 109 ? -16.423 -0.412 -2.442 1.00 97.44 109 ILE A CA 1
ATOM 877 C C . ILE A 1 109 ? -17.013 -1.817 -2.225 1.00 97.44 109 ILE A C 1
ATOM 879 O O . ILE A 1 109 ? -16.989 -2.640 -3.134 1.00 97.44 109 ILE A O 1
ATOM 883 N N . ASN A 1 110 ? -17.586 -2.094 -1.047 1.00 97.75 110 ASN A N 1
ATOM 884 C CA . ASN A 1 110 ? -18.098 -3.409 -0.647 1.00 97.75 110 ASN A CA 1
ATOM 885 C C . ASN A 1 110 ? -17.043 -4.527 -0.727 1.00 97.75 110 ASN A C 1
ATOM 887 O O . ASN A 1 110 ? -17.358 -5.642 -1.142 1.00 97.75 110 ASN A O 1
ATOM 891 N N . TYR A 1 111 ? -15.800 -4.236 -0.330 1.00 97.81 111 TYR A N 1
ATOM 892 C CA . TYR A 1 111 ? -14.759 -5.253 -0.202 1.00 97.81 111 TYR A CA 1
ATOM 893 C C . TYR A 1 111 ? -15.195 -6.341 0.793 1.00 97.81 111 TYR A C 1
ATOM 895 O O . TYR A 1 111 ? -15.617 -6.041 1.916 1.00 97.81 111 TYR A O 1
ATOM 903 N N . ASP A 1 112 ? -15.108 -7.603 0.372 1.00 97.50 112 ASP A N 1
ATOM 904 C CA . ASP A 1 112 ? -15.485 -8.755 1.191 1.00 97.50 112 ASP A CA 1
ATOM 905 C C . ASP A 1 112 ? -14.292 -9.227 2.022 1.00 97.50 112 ASP A C 1
ATOM 907 O O . ASP A 1 112 ? -13.458 -10.005 1.561 1.00 97.50 112 ASP A O 1
ATOM 911 N N . PHE A 1 113 ? -14.208 -8.727 3.255 1.00 97.19 113 PHE A N 1
ATOM 912 C CA . PHE A 1 113 ? -13.140 -9.105 4.171 1.00 97.19 113 PHE A CA 1
ATOM 913 C C . PHE A 1 113 ? -13.228 -10.583 4.562 1.00 97.19 113 PHE A C 1
ATOM 915 O O . PHE A 1 113 ? -14.246 -11.050 5.099 1.00 97.19 113 PHE A O 1
ATOM 922 N N . ASN A 1 114 ? -12.121 -11.300 4.412 1.00 96.75 114 ASN A N 1
ATOM 923 C CA . ASN A 1 114 ? -11.971 -12.635 4.970 1.00 96.75 114 ASN A CA 1
ATOM 924 C C . ASN A 1 114 ? -11.846 -12.584 6.512 1.00 96.75 114 ASN A C 1
ATOM 926 O O . ASN A 1 114 ? -11.757 -11.518 7.127 1.00 96.75 114 ASN A O 1
ATOM 930 N N . GLU A 1 115 ? -11.899 -13.744 7.170 1.00 97.31 115 GLU A N 1
ATOM 931 C CA . GLU A 1 115 ? -11.873 -13.798 8.639 1.00 97.31 115 GLU A CA 1
ATOM 932 C C . GLU A 1 115 ? -10.545 -13.312 9.242 1.00 97.31 115 GLU A C 1
ATOM 934 O O . GLU A 1 115 ? -10.557 -12.664 10.289 1.00 97.31 115 GLU A O 1
ATOM 939 N N . ASP A 1 116 ? -9.413 -13.542 8.576 1.00 96.00 116 ASP A N 1
ATOM 940 C CA . ASP A 1 116 ? -8.100 -13.093 9.053 1.00 96.00 116 ASP A CA 1
ATOM 941 C C . ASP A 1 116 ? -7.966 -11.566 8.965 1.00 96.00 116 ASP A C 1
ATOM 943 O O . ASP A 1 116 ? -7.491 -10.922 9.905 1.00 96.00 116 ASP A O 1
ATOM 947 N N . GLU A 1 117 ? -8.472 -10.959 7.891 1.00 96.25 117 GLU A N 1
ATOM 948 C CA . GLU A 1 117 ? -8.537 -9.503 7.730 1.00 96.25 117 GLU A CA 1
ATOM 949 C C . GLU A 1 117 ? -9.470 -8.871 8.771 1.00 96.25 117 GLU A C 1
ATOM 951 O O . GLU A 1 117 ? -9.121 -7.867 9.394 1.00 96.25 117 GLU A O 1
ATOM 956 N N . LYS A 1 118 ? -10.639 -9.477 9.031 1.00 97.19 118 LYS A N 1
ATOM 957 C CA . LYS A 1 118 ? -11.562 -9.017 10.086 1.00 97.19 118 LYS A CA 1
ATOM 958 C C . LYS A 1 118 ? -10.910 -9.061 11.467 1.00 97.19 118 LYS A C 1
ATOM 960 O O . LYS A 1 118 ? -11.036 -8.103 12.234 1.00 97.19 118 LYS A O 1
ATOM 965 N N . ASN A 1 119 ? -10.210 -10.152 11.781 1.00 96.25 119 ASN A N 1
ATOM 966 C CA . ASN A 1 119 ? -9.475 -10.300 13.035 1.00 96.25 119 ASN A CA 1
ATOM 967 C C . ASN A 1 119 ? -8.369 -9.247 13.151 1.00 96.25 119 ASN A C 1
ATOM 969 O O . ASN A 1 119 ? -8.287 -8.559 14.172 1.00 96.25 119 ASN A O 1
ATOM 973 N N . THR A 1 120 ? -7.600 -9.055 12.076 1.00 94.62 120 THR A N 1
ATOM 974 C CA . THR A 1 120 ? -6.561 -8.024 11.982 1.00 94.62 120 THR A CA 1
ATOM 975 C C . THR A 1 120 ? -7.144 -6.645 12.269 1.00 94.62 120 THR A C 1
ATOM 977 O O . THR A 1 120 ? -6.690 -5.979 13.197 1.00 94.62 120 THR A O 1
ATOM 980 N N . ILE A 1 121 ? -8.206 -6.242 11.565 1.00 96.19 121 ILE A N 1
ATOM 981 C CA . ILE A 1 121 ? -8.882 -4.953 11.775 1.00 96.19 121 ILE A CA 1
ATOM 982 C C . ILE A 1 121 ? -9.340 -4.801 13.227 1.00 96.19 121 ILE A C 1
ATOM 984 O O . ILE A 1 121 ? -9.090 -3.767 13.843 1.00 96.19 121 ILE A O 1
ATOM 988 N N . SER A 1 122 ? -9.973 -5.829 13.801 1.00 96.50 122 SER A N 1
ATOM 989 C CA . SER A 1 122 ? -10.416 -5.814 15.200 1.00 96.50 122 SER A CA 1
ATOM 990 C C . SER A 1 122 ? -9.256 -5.560 16.171 1.00 96.50 122 SER A C 1
ATOM 992 O O . SER A 1 122 ? -9.393 -4.777 17.115 1.00 96.50 122 SER A O 1
ATOM 994 N N . ASP A 1 123 ? -8.105 -6.193 15.960 1.00 94.31 123 ASP A N 1
ATOM 995 C CA . ASP A 1 123 ? -6.944 -6.015 16.831 1.00 94.31 123 ASP A CA 1
ATOM 996 C C . ASP A 1 123 ? -6.274 -4.650 16.636 1.00 94.31 123 ASP A C 1
ATOM 998 O O . ASP A 1 123 ? -5.921 -3.993 17.622 1.00 94.31 123 ASP A O 1
ATOM 1002 N N . LYS A 1 124 ? -6.190 -4.160 15.393 1.00 93.94 124 LYS A N 1
ATOM 1003 C CA . LYS A 1 124 ? -5.710 -2.802 15.100 1.00 93.94 124 LYS A CA 1
ATOM 1004 C C . LYS A 1 124 ? -6.611 -1.725 15.695 1.00 93.94 124 LYS A C 1
ATOM 1006 O O . LYS A 1 124 ? -6.103 -0.750 16.234 1.00 93.94 124 LYS A O 1
ATOM 1011 N N . GLU A 1 125 ? -7.927 -1.918 15.689 1.00 94.69 125 GLU A N 1
ATOM 1012 C CA . GLU A 1 125 ? -8.898 -1.020 16.328 1.00 94.69 125 GLU A CA 1
ATOM 1013 C C . GLU A 1 125 ? -8.707 -0.940 17.853 1.00 94.69 125 GLU A C 1
ATOM 1015 O O . GLU A 1 125 ? -8.745 0.146 18.441 1.00 94.69 125 GLU A O 1
ATOM 1020 N N . LYS A 1 126 ? -8.421 -2.071 18.515 1.00 93.31 126 LYS A N 1
ATOM 1021 C CA . LYS A 1 126 ? -8.069 -2.076 19.948 1.00 93.31 126 LYS A CA 1
ATOM 1022 C C . LYS A 1 126 ? -6.771 -1.309 20.199 1.00 93.31 126 LYS A C 1
ATOM 1024 O O . LYS A 1 126 ? -6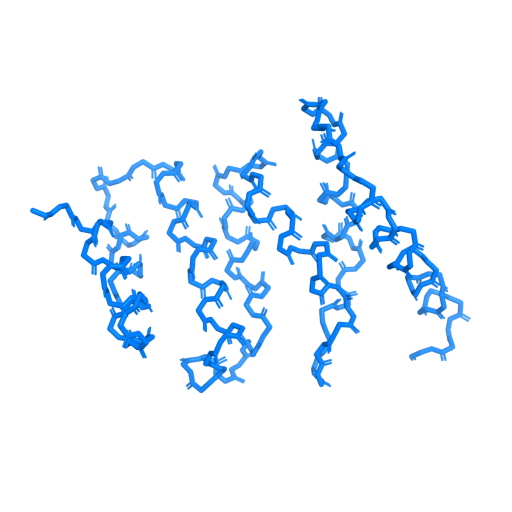.699 -0.531 21.151 1.00 93.31 126 LYS A O 1
ATOM 1029 N N . TYR A 1 127 ? -5.766 -1.504 19.345 1.00 90.88 127 TYR A N 1
ATOM 1030 C CA . TYR A 1 127 ? -4.494 -0.789 19.437 1.00 90.88 127 TYR A CA 1
ATOM 1031 C C . TYR A 1 127 ? -4.649 0.718 19.182 1.00 90.88 127 TYR A C 1
ATOM 1033 O O . TYR A 1 127 ? -4.133 1.534 19.944 1.00 90.88 127 TYR A O 1
ATOM 1041 N N . LYS A 1 128 ? -5.442 1.102 18.178 1.00 92.69 128 LYS A N 1
ATOM 1042 C CA . LYS A 1 128 ? -5.819 2.490 17.888 1.00 92.69 128 LYS A CA 1
ATOM 1043 C C . LYS A 1 128 ? -6.428 3.157 19.117 1.00 92.69 128 LYS A C 1
ATOM 1045 O O . LYS A 1 128 ? -5.998 4.239 19.506 1.00 92.69 128 LYS A O 1
ATOM 1050 N N . LYS A 1 129 ? -7.379 2.488 19.779 1.00 91.62 129 LYS A N 1
ATOM 1051 C CA . LYS A 1 129 ? -7.982 2.985 21.021 1.00 91.62 129 LYS A CA 1
ATOM 1052 C C . LYS A 1 129 ? -6.945 3.171 22.132 1.00 91.62 129 LYS A C 1
ATOM 1054 O O . LYS A 1 129 ? -6.932 4.211 22.778 1.00 91.62 129 LYS A O 1
ATOM 1059 N N . PHE A 1 130 ? -6.056 2.198 22.321 1.00 88.31 130 PHE A N 1
ATOM 1060 C CA . PHE A 1 130 ? -4.978 2.290 23.308 1.00 88.31 130 PHE A CA 1
ATOM 1061 C C . PHE A 1 130 ? -4.083 3.524 23.092 1.00 88.31 130 PHE A C 1
ATOM 1063 O O . PHE A 1 130 ? -3.764 4.219 24.059 1.00 88.31 130 PHE A O 1
ATOM 1070 N N . ILE A 1 131 ? -3.738 3.834 21.837 1.00 86.69 131 ILE A N 1
ATOM 1071 C CA . ILE A 1 131 ? -2.979 5.043 21.481 1.00 86.69 131 ILE A CA 1
ATOM 1072 C C . ILE A 1 131 ? -3.784 6.312 21.796 1.00 86.69 131 ILE A C 1
ATOM 1074 O O . ILE A 1 131 ? -3.262 7.227 22.430 1.00 86.69 131 ILE A O 1
ATOM 1078 N N . LEU A 1 132 ? -5.050 6.374 21.369 1.00 86.94 132 LEU A N 1
ATOM 1079 C CA . LEU A 1 132 ? -5.905 7.558 21.537 1.00 86.94 132 LEU A CA 1
ATOM 1080 C C . LEU A 1 132 ? -6.229 7.866 23.005 1.00 86.94 132 LEU A C 1
ATOM 1082 O O . LEU A 1 132 ? -6.367 9.033 23.365 1.00 86.94 132 LEU A O 1
ATOM 1086 N N . ASP A 1 133 ? -6.288 6.843 23.856 1.00 88.88 133 ASP A N 1
ATOM 1087 C CA . ASP A 1 133 ? -6.486 6.989 25.300 1.00 88.88 133 ASP A CA 1
ATOM 1088 C C . ASP A 1 133 ? -5.218 7.507 26.026 1.00 88.88 133 ASP A C 1
ATOM 1090 O O . ASP A 1 133 ? -5.215 7.639 27.250 1.00 88.88 133 ASP A O 1
ATOM 1094 N N . GLY A 1 134 ? -4.139 7.815 25.289 1.00 73.25 134 GLY A N 1
ATOM 1095 C CA . GLY A 1 134 ? -2.898 8.391 25.817 1.00 73.25 134 GLY A CA 1
ATOM 1096 C C . GLY A 1 134 ? -1.970 7.380 26.490 1.00 73.25 134 GLY A C 1
ATOM 1097 O O . GLY A 1 134 ? -1.111 7.775 27.276 1.00 73.25 134 GLY A O 1
ATOM 1098 N N . ASN A 1 135 ? -2.149 6.085 26.213 1.00 62.25 135 ASN A N 1
ATOM 1099 C CA . ASN A 1 135 ? -1.427 5.009 26.894 1.00 62.25 135 ASN A CA 1
ATOM 1100 C C . ASN A 1 135 ? -0.257 4.415 26.084 1.00 62.25 135 ASN A C 1
ATOM 1102 O O . ASN A 1 135 ? 0.393 3.501 26.592 1.00 62.25 135 ASN A O 1
ATOM 1106 N N . GLY A 1 136 ? 0.017 4.889 24.859 1.00 58.50 136 GLY A N 1
ATOM 1107 C CA . GLY A 1 136 ? 0.991 4.279 23.931 1.00 58.50 136 GLY A CA 1
ATOM 1108 C C . GLY A 1 136 ? 2.028 5.204 23.312 1.00 58.50 136 GLY A C 1
ATOM 1109 O O . GLY A 1 136 ? 2.239 6.315 23.839 1.00 58.50 136 GLY A O 1
#

Foldseek 3Di:
DPLQVVLVVCVVVVVLLSSLVSLVVQLPDPVDALQSNLVSLLVNQVSLCVPVVNPVVCSRSLVSLVSSCVSPVLNLSSLLSLLQSAQPDPVGSPPPVSVVSSVVNCVVVVPDDDPVSVVSNVVSVVVNVCVVVVND

Sequence (136 aa):
MDMFDKAEDFFDKGDFLASFNHFKSITENDKFDNLEKADAFNMMGVIILFDPMIDIEDETGLKYFRKALELDDENVGALLNVIENFGLSVNNHKDVILFDFAIGQLKKINYDFNEDEKNTISDKEKYKKFILDGNG

Radius of gyration: 15.36 Å; chains: 1; bounding box: 36×24×48 Å

Secondary structure (DSSP, 8-state):
--HHHHHHHHHHTT-HHHHHHHHHHHHT-TTS-HHHHHHHHHHHHHHHHH-GGG-TT-TT-HHHHHHHHHH-TT-HHHHHHHHHHBT-STT-B--HHHHHHHHHHHHHTT----HHHHHHHHHHHHHHHHHHTT--

Organism: NCBI:txid1121899